Protein AF-A0A9N9H5V1-F1 (afdb_monomer_lite)

Sequence (151 aa):
MAIIDHALVVIDVHRAAHNSTYNESCLFDRLNDYELPVTLTDLLDNNNQLLQNVYHSFKERCYYLKNTVNISVLKKTRIRCVKEELFSYTYPQEWVYPVETKSEMADLKKVEDFRIVIGKQRSVIKAVTRRACKAMVIAFKRPVRLYLTVK

Radius of gyration: 23.32 Å; chains: 1; bounding box: 43×42×66 Å

Foldseek 3Di:
DDDDQEEEAEDALVCLLPPPDPVLLVVQQVLQVNLHAYEYEYQCLDDVVSQVVSLVVSCVSHVNDDYYFYHHPPVRPCPVVVVVVSVVRDDDDPDPDDPPDDPDPPPPVVPVVVCVCCDDVNPNVVVVLVVVQVVCCVVVVHHDDDDDDDD

Structure (mmCIF, N/CA/C/O backbone):
data_AF-A0A9N9H5V1-F1
#
_entry.id   AF-A0A9N9H5V1-F1
#
loop_
_atom_site.group_PDB
_atom_site.id
_atom_site.type_symbol
_atom_site.label_atom_id
_atom_site.label_alt_id
_atom_site.label_comp_id
_atom_site.label_asym_id
_atom_site.label_entity_id
_atom_site.label_seq_id
_atom_site.pdbx_PDB_ins_code
_atom_site.Cartn_x
_atom_site.Cartn_y
_atom_site.Cartn_z
_atom_site.occupancy
_atom_site.B_iso_or_equiv
_atom_site.auth_seq_id
_atom_site.auth_comp_id
_atom_site.auth_asym_id
_atom_site.auth_atom_id
_atom_site.pdbx_PDB_model_num
ATOM 1 N N . MET A 1 1 ? -9.817 -19.797 3.946 1.00 50.78 1 MET A N 1
ATOM 2 C CA . MET A 1 1 ? -10.124 -18.388 3.618 1.00 50.78 1 MET A CA 1
ATOM 3 C C . MET A 1 1 ? -8.996 -17.557 4.203 1.00 50.78 1 MET A C 1
ATOM 5 O O . MET A 1 1 ? -8.668 -17.794 5.356 1.00 50.78 1 MET A O 1
ATOM 9 N N . ALA A 1 2 ? -8.320 -16.720 3.412 1.00 61.94 2 ALA A N 1
ATOM 10 C CA . ALA A 1 2 ? -7.205 -15.920 3.924 1.00 61.94 2 ALA A CA 1
ATOM 11 C C . ALA A 1 2 ? -7.759 -14.813 4.828 1.00 61.94 2 ALA A C 1
ATOM 13 O O . ALA A 1 2 ? -8.626 -14.055 4.396 1.00 61.94 2 ALA A O 1
ATOM 14 N N . ILE A 1 3 ? -7.294 -14.770 6.074 1.00 79.44 3 ILE A N 1
ATOM 15 C CA . ILE A 1 3 ? -7.611 -13.694 7.011 1.00 79.44 3 ILE A CA 1
ATOM 16 C C . ILE A 1 3 ? -6.664 -12.540 6.679 1.00 79.44 3 ILE A C 1
ATOM 18 O O . ILE A 1 3 ? -5.468 -12.752 6.482 1.00 79.44 3 ILE A O 1
ATOM 22 N N . ILE A 1 4 ? -7.215 -11.340 6.519 1.00 85.25 4 ILE A N 1
ATOM 23 C CA . ILE A 1 4 ? -6.431 -10.127 6.294 1.00 85.25 4 ILE A CA 1
ATOM 24 C C . ILE A 1 4 ? -6.296 -9.460 7.655 1.00 85.25 4 ILE A C 1
ATOM 26 O O . ILE A 1 4 ? -7.304 -9.068 8.225 1.00 85.25 4 ILE A O 1
ATOM 30 N N . ASP A 1 5 ? -5.073 -9.331 8.161 1.00 88.62 5 ASP A N 1
ATOM 31 C CA . ASP A 1 5 ? -4.827 -8.731 9.481 1.00 88.62 5 ASP A CA 1
ATOM 32 C C . ASP A 1 5 ? -4.662 -7.206 9.408 1.00 88.62 5 ASP A C 1
ATOM 34 O O . ASP A 1 5 ? -4.877 -6.490 10.384 1.00 88.62 5 ASP A O 1
ATOM 38 N N . HIS A 1 6 ? -4.248 -6.692 8.246 1.00 90.50 6 HIS A N 1
ATOM 39 C CA . HIS A 1 6 ? -3.856 -5.298 8.077 1.00 90.50 6 HIS A CA 1
ATOM 40 C C . HIS A 1 6 ? -3.976 -4.842 6.621 1.00 90.50 6 HIS A C 1
ATOM 42 O O . HIS A 1 6 ? -3.663 -5.597 5.697 1.00 90.50 6 HIS A O 1
ATOM 48 N N . ALA A 1 7 ? -4.354 -3.580 6.411 1.00 92.38 7 ALA A N 1
ATOM 49 C CA . ALA A 1 7 ? -4.392 -2.962 5.090 1.00 92.38 7 ALA A CA 1
ATOM 50 C C . ALA A 1 7 ? -3.322 -1.869 4.947 1.00 92.38 7 ALA A C 1
ATOM 52 O O . ALA A 1 7 ? -3.274 -0.911 5.717 1.00 92.38 7 ALA A O 1
ATOM 53 N N . LEU A 1 8 ? -2.487 -1.974 3.911 1.00 93.56 8 LEU A N 1
ATOM 54 C CA . LEU A 1 8 ? -1.562 -0.911 3.518 1.00 93.56 8 LEU A CA 1
ATOM 55 C C . LEU A 1 8 ? -2.168 -0.104 2.369 1.00 93.56 8 LEU A C 1
ATOM 57 O O . LEU A 1 8 ? -2.370 -0.629 1.274 1.00 93.56 8 LEU A O 1
ATOM 61 N N . VAL A 1 9 ? -2.417 1.180 2.603 1.00 93.31 9 VAL A N 1
ATOM 62 C CA . VAL A 1 9 ? -2.950 2.099 1.596 1.00 93.31 9 VAL A CA 1
ATOM 63 C C . VAL A 1 9 ? -1.820 2.963 1.063 1.00 93.31 9 VAL A C 1
ATOM 65 O O . VAL A 1 9 ? -1.215 3.747 1.792 1.00 93.31 9 VAL A O 1
ATOM 68 N N . VAL A 1 10 ? -1.552 2.822 -0.231 1.00 92.50 10 VAL A N 1
ATOM 69 C CA . VAL A 1 10 ? -0.537 3.595 -0.943 1.00 92.50 10 VAL A CA 1
ATOM 70 C C . VAL A 1 10 ? -1.214 4.724 -1.706 1.00 92.50 10 VAL A C 1
ATOM 72 O O . VAL A 1 10 ? -2.062 4.469 -2.562 1.00 92.50 10 VAL A O 1
ATOM 75 N N . ILE A 1 11 ? -0.820 5.963 -1.426 1.00 90.00 11 ILE A N 1
ATOM 76 C CA . ILE A 1 11 ? -1.357 7.151 -2.095 1.00 90.00 11 ILE A CA 1
ATOM 77 C C . ILE A 1 11 ? -0.246 8.026 -2.660 1.00 90.00 11 ILE A C 1
ATOM 79 O O . ILE A 1 11 ? 0.871 8.055 -2.155 1.00 90.00 11 ILE A O 1
ATOM 83 N N . ASP A 1 12 ? -0.595 8.798 -3.682 1.00 89.06 12 ASP A N 1
ATOM 84 C CA . ASP A 1 12 ? 0.160 9.988 -4.056 1.00 89.06 12 ASP A CA 1
ATOM 85 C C . ASP A 1 12 ? -0.339 11.150 -3.187 1.00 89.06 12 ASP A C 1
ATOM 87 O O . ASP A 1 12 ? -1.438 11.673 -3.401 1.00 89.06 12 ASP A O 1
ATOM 91 N N . VAL A 1 13 ? 0.450 11.534 -2.180 1.00 89.69 13 VAL A N 1
ATOM 92 C CA . VAL A 1 13 ? 0.087 12.604 -1.232 1.00 89.69 13 VAL A CA 1
ATOM 93 C C . VAL A 1 13 ? -0.086 13.941 -1.933 1.00 89.69 13 VAL A C 1
ATOM 95 O O . VAL A 1 13 ? -0.971 14.710 -1.562 1.00 89.69 13 VAL A O 1
ATOM 98 N N . HIS A 1 14 ? 0.721 14.232 -2.954 1.00 88.88 14 HIS A N 1
ATOM 99 C CA . HIS A 1 14 ? 0.615 15.498 -3.666 1.00 88.88 14 HIS A CA 1
ATOM 100 C C . HIS A 1 14 ? -0.714 15.576 -4.415 1.00 88.88 14 HIS A C 1
ATOM 102 O O . HIS A 1 14 ? -1.385 16.610 -4.380 1.00 88.88 14 HIS A O 1
ATOM 108 N N . ARG A 1 15 ? -1.130 14.477 -5.056 1.00 89.88 15 ARG A N 1
ATOM 109 C CA . ARG A 1 15 ? -2.452 14.402 -5.684 1.00 89.88 15 ARG A CA 1
ATOM 110 C C . ARG A 1 15 ? -3.562 14.505 -4.644 1.00 89.88 15 ARG A C 1
ATOM 112 O O . ARG A 1 15 ? -4.453 15.328 -4.818 1.00 89.88 15 ARG A O 1
ATOM 119 N N . ALA A 1 16 ? -3.483 13.725 -3.570 1.00 89.69 16 ALA A N 1
ATOM 120 C CA . ALA A 1 16 ? -4.510 13.679 -2.532 1.00 89.69 16 ALA A CA 1
ATOM 121 C C . ALA A 1 16 ? -4.708 15.030 -1.824 1.00 89.69 16 ALA A C 1
ATOM 123 O O . ALA A 1 16 ? -5.839 15.395 -1.516 1.00 89.69 16 ALA A O 1
ATOM 124 N N . ALA A 1 17 ? -3.631 15.792 -1.609 1.00 88.50 17 ALA A N 1
ATOM 125 C CA . ALA A 1 17 ? -3.689 17.096 -0.951 1.00 88.50 17 ALA A CA 1
ATOM 126 C C . ALA A 1 17 ? -4.388 18.175 -1.793 1.00 88.50 17 ALA A C 1
ATOM 128 O O . ALA A 1 17 ? -5.021 19.065 -1.234 1.00 88.50 17 ALA A O 1
ATOM 129 N N . HIS A 1 18 ? -4.272 18.113 -3.123 1.00 86.44 18 HIS A N 1
ATOM 130 C CA . HIS A 1 18 ? -4.784 19.163 -4.014 1.00 86.44 18 HIS A CA 1
ATOM 131 C C . HIS A 1 18 ? -6.062 18.759 -4.751 1.00 86.44 18 HIS A C 1
ATOM 133 O O . HIS A 1 18 ? -6.829 19.622 -5.158 1.00 86.44 18 HIS A O 1
ATOM 139 N N . ASN A 1 19 ? -6.285 17.458 -4.938 1.00 81.88 19 ASN A N 1
ATOM 140 C CA . ASN A 1 19 ? -7.393 16.902 -5.699 1.00 81.88 19 ASN A CA 1
ATOM 141 C C . ASN A 1 19 ? -7.870 15.609 -5.027 1.00 81.88 19 ASN A C 1
ATOM 143 O O . ASN A 1 19 ? -7.449 14.515 -5.410 1.00 81.88 19 ASN A O 1
ATOM 147 N N . SER A 1 20 ? -8.768 15.715 -4.043 1.00 69.19 20 SER A N 1
ATOM 148 C CA . SER A 1 20 ? -9.470 14.525 -3.558 1.00 69.19 20 SER A CA 1
ATOM 149 C C . SER A 1 20 ? -10.371 14.007 -4.675 1.00 69.19 20 SER A C 1
ATOM 151 O O . SER A 1 20 ? -11.260 14.725 -5.139 1.00 69.19 20 SER A O 1
ATOM 153 N N . THR A 1 21 ? -10.157 12.779 -5.125 1.00 76.00 21 THR A N 1
ATOM 154 C CA . THR A 1 21 ? -10.988 12.149 -6.146 1.00 76.00 21 THR A CA 1
ATOM 155 C C . THR A 1 21 ? -12.076 11.297 -5.490 1.00 76.00 21 THR A C 1
ATOM 157 O O . THR A 1 21 ? -11.988 10.866 -4.336 1.00 76.00 21 THR A O 1
ATOM 160 N N . TYR A 1 22 ? -13.132 11.030 -6.255 1.00 84.44 22 TYR A N 1
ATOM 161 C CA . TYR A 1 22 ? -14.183 10.081 -5.883 1.00 84.44 22 TYR A CA 1
ATOM 162 C C . TYR A 1 22 ? -13.612 8.701 -5.496 1.00 84.44 22 TYR A C 1
ATOM 164 O O . TYR A 1 22 ? -14.145 8.032 -4.612 1.00 84.44 22 TYR A O 1
ATOM 172 N N . ASN A 1 23 ? -12.482 8.308 -6.096 1.00 86.50 23 ASN A N 1
ATOM 173 C CA . ASN A 1 23 ? -11.858 7.011 -5.854 1.00 86.50 23 ASN A CA 1
ATOM 174 C C . ASN A 1 23 ? -11.286 6.880 -4.442 1.00 86.50 23 ASN A C 1
ATOM 176 O O . ASN A 1 23 ? -11.436 5.815 -3.852 1.00 86.50 23 ASN A O 1
ATOM 180 N N . GLU A 1 24 ? -10.649 7.920 -3.884 1.00 87.56 24 GLU A N 1
ATOM 181 C CA . GLU A 1 24 ? -10.167 7.834 -2.500 1.00 87.56 24 GLU A CA 1
ATOM 182 C C . GLU A 1 24 ? -11.346 7.724 -1.530 1.00 87.56 24 GLU A C 1
ATOM 184 O O . GLU A 1 24 ? -11.294 6.922 -0.607 1.00 87.56 24 GLU A O 1
ATOM 189 N N . SER A 1 25 ? -12.435 8.459 -1.773 1.00 86.50 25 SER A N 1
ATOM 190 C CA . SER A 1 25 ? -13.623 8.402 -0.905 1.00 86.50 25 SER A CA 1
ATOM 191 C C . SER A 1 25 ? -14.240 6.998 -0.900 1.00 86.50 25 SER A C 1
ATOM 193 O O . SER A 1 25 ? -14.346 6.387 0.155 1.00 86.50 25 SER A O 1
ATOM 195 N N . CYS A 1 26 ? -14.500 6.431 -2.084 1.00 89.25 26 CYS A N 1
ATOM 196 C CA . CYS A 1 26 ? -15.018 5.067 -2.220 1.00 89.25 26 CYS A CA 1
ATOM 197 C C . CYS A 1 26 ? -14.072 4.005 -1.622 1.00 89.25 26 CYS A C 1
ATOM 199 O O . CYS A 1 26 ? -14.522 3.016 -1.047 1.00 89.25 26 CYS A O 1
ATOM 201 N N . LEU A 1 27 ? -12.751 4.204 -1.723 1.00 91.06 27 LEU A N 1
ATOM 202 C CA . LEU A 1 27 ? -11.773 3.322 -1.087 1.00 91.06 27 LEU A CA 1
ATOM 203 C C . LEU A 1 27 ? -11.908 3.339 0.442 1.00 91.06 27 LEU A C 1
ATOM 205 O O . LEU A 1 27 ? -11.934 2.271 1.048 1.00 91.06 27 LEU A O 1
ATOM 209 N N . PHE A 1 28 ? -11.981 4.520 1.060 1.00 90.12 28 PHE A N 1
ATOM 210 C CA . PHE A 1 28 ? -12.073 4.632 2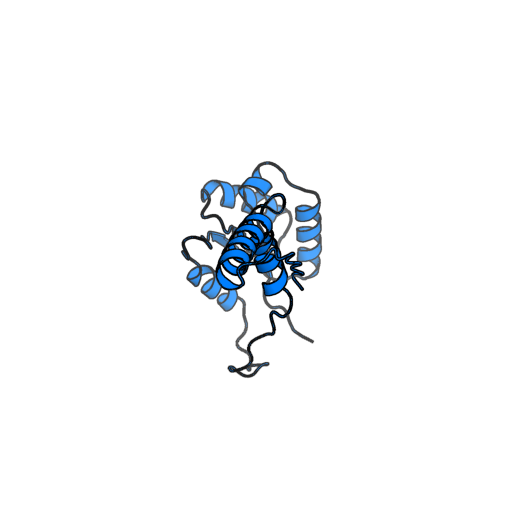.518 1.00 90.12 28 PHE A CA 1
ATOM 211 C C . PHE A 1 28 ? -13.421 4.165 3.067 1.00 90.12 28 PHE A C 1
ATOM 213 O O . PHE A 1 28 ? -13.429 3.522 4.114 1.00 90.12 28 PHE A O 1
ATOM 220 N N . ASP A 1 29 ? -14.517 4.386 2.338 1.00 89.25 29 ASP A N 1
ATOM 221 C CA . ASP A 1 29 ? -15.829 3.840 2.700 1.00 89.25 29 ASP A CA 1
ATOM 222 C C . ASP A 1 29 ? -15.767 2.311 2.777 1.00 89.25 29 ASP A C 1
ATOM 224 O O . ASP A 1 29 ? -16.106 1.722 3.799 1.00 89.25 29 ASP A O 1
ATOM 228 N N . ARG A 1 30 ? -15.195 1.668 1.750 1.00 90.69 30 ARG A N 1
ATOM 229 C CA . ARG A 1 30 ? -15.002 0.212 1.743 1.00 90.69 30 ARG A CA 1
ATOM 230 C C . ARG A 1 30 ? -14.059 -0.272 2.836 1.00 90.69 30 ARG A C 1
ATOM 232 O O . ARG A 1 30 ? -14.240 -1.373 3.334 1.00 90.69 30 ARG A O 1
ATOM 239 N N . LEU A 1 31 ? -13.024 0.495 3.181 1.00 91.19 31 LEU A N 1
ATOM 240 C CA . LEU A 1 31 ? -12.090 0.113 4.244 1.00 91.19 31 LEU A CA 1
ATOM 241 C C . LEU A 1 31 ? -12.761 0.077 5.621 1.00 91.19 31 LEU A C 1
ATOM 243 O O . LEU A 1 31 ? -12.373 -0.753 6.441 1.00 91.19 31 LEU A O 1
ATOM 247 N N . ASN A 1 32 ? -13.770 0.918 5.859 1.00 91.88 32 ASN A N 1
ATOM 248 C CA . ASN A 1 32 ? -14.540 0.870 7.101 1.00 91.88 32 ASN A 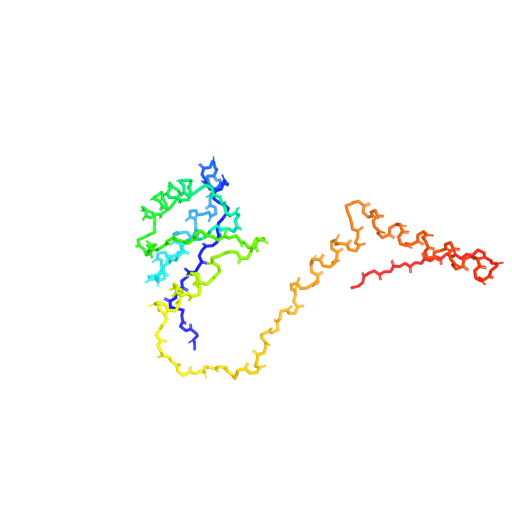CA 1
ATOM 249 C C . ASN A 1 32 ? -15.342 -0.429 7.238 1.00 91.88 32 ASN A C 1
ATOM 251 O O . ASN A 1 32 ? -15.433 -0.940 8.349 1.00 91.88 32 ASN A O 1
ATOM 255 N N . ASP A 1 33 ? -15.836 -0.998 6.134 1.00 91.38 33 ASP A N 1
ATOM 256 C CA . ASP A 1 33 ? -16.598 -2.257 6.150 1.00 91.38 33 ASP A CA 1
ATOM 257 C C . ASP A 1 33 ? -15.763 -3.465 6.610 1.00 91.38 33 ASP A C 1
ATOM 259 O O . ASP A 1 33 ? -16.314 -4.475 7.041 1.00 91.38 33 ASP A O 1
ATOM 263 N N . TYR A 1 34 ? -14.432 -3.394 6.489 1.00 90.25 34 TYR A N 1
ATOM 264 C CA . TYR A 1 34 ? -13.543 -4.494 6.874 1.00 90.25 34 TYR A CA 1
ATOM 265 C C . TYR A 1 34 ? -13.144 -4.466 8.352 1.00 90.25 34 TYR A C 1
ATOM 267 O O . TYR A 1 34 ? -12.707 -5.489 8.867 1.00 90.25 34 TYR A O 1
ATOM 275 N N . GLU A 1 35 ? -13.259 -3.319 9.025 1.00 92.38 35 GLU A N 1
ATOM 276 C CA . GLU A 1 35 ? -12.849 -3.132 10.425 1.00 92.38 35 GLU A CA 1
ATOM 277 C C . GLU A 1 35 ? -11.372 -3.473 10.737 1.00 92.38 35 GLU A C 1
ATOM 279 O O . GLU A 1 35 ? -11.010 -3.820 11.863 1.00 92.38 35 GLU A O 1
ATOM 284 N N . LEU A 1 36 ? -10.487 -3.353 9.742 1.00 91.25 36 LEU A N 1
ATOM 285 C CA . LEU A 1 36 ? -9.074 -3.736 9.850 1.00 91.25 36 LEU A CA 1
ATOM 286 C C . LEU A 1 36 ? -8.159 -2.531 10.063 1.00 91.25 36 LEU A C 1
ATOM 288 O O . LEU A 1 36 ? -8.385 -1.492 9.442 1.00 91.25 36 LEU A O 1
ATOM 292 N N . PRO A 1 37 ? -7.073 -2.657 10.851 1.00 93.31 37 PRO A N 1
ATOM 293 C CA . PRO A 1 37 ? -6.093 -1.589 10.993 1.00 93.31 37 PRO A CA 1
ATOM 294 C C . PRO A 1 37 ? -5.497 -1.217 9.630 1.00 93.31 37 PRO A C 1
ATOM 296 O O . PRO A 1 37 ? -5.071 -2.077 8.855 1.00 93.31 37 PRO A O 1
ATOM 299 N N . VAL A 1 38 ? -5.452 0.088 9.358 1.00 94.38 38 VAL A N 1
ATOM 300 C CA . VAL A 1 38 ? -4.962 0.645 8.097 1.00 94.38 38 VAL A CA 1
ATOM 301 C C . VAL A 1 38 ? -3.727 1.509 8.339 1.00 94.38 38 VAL A C 1
ATOM 303 O O . VAL A 1 38 ? -3.733 2.387 9.210 1.00 94.38 38 VAL A O 1
ATOM 306 N N . THR A 1 39 ? -2.688 1.301 7.530 1.00 93.94 39 THR A N 1
ATOM 307 C CA . THR A 1 39 ? -1.517 2.185 7.445 1.00 93.94 39 THR A CA 1
ATOM 308 C C . THR A 1 39 ? -1.527 2.949 6.130 1.00 93.94 39 THR A C 1
ATOM 310 O O . THR A 1 39 ? -1.619 2.352 5.058 1.00 93.94 39 THR A O 1
ATOM 313 N N . LEU A 1 40 ? -1.382 4.273 6.200 1.00 92.56 40 LEU A N 1
ATOM 314 C CA . LEU A 1 40 ? -1.222 5.132 5.028 1.00 92.56 40 LEU A CA 1
ATOM 315 C C . LEU A 1 40 ? 0.256 5.308 4.685 1.00 92.56 40 LEU A C 1
ATOM 317 O O . LEU A 1 40 ? 1.070 5.600 5.564 1.00 92.56 40 LEU A O 1
ATOM 321 N N . THR A 1 41 ? 0.611 5.205 3.409 1.00 91.88 41 THR A N 1
ATOM 322 C CA . THR A 1 41 ? 1.978 5.458 2.956 1.00 91.88 41 THR A CA 1
ATOM 323 C C . THR A 1 41 ? 2.035 6.206 1.631 1.00 91.88 41 THR A C 1
ATOM 325 O O . THR A 1 41 ? 1.154 6.080 0.779 1.00 91.88 41 THR A O 1
ATOM 328 N N . ASP A 1 42 ? 3.100 6.984 1.475 1.00 90.44 42 ASP A N 1
ATOM 329 C CA . ASP A 1 42 ? 3.475 7.675 0.245 1.00 90.44 42 ASP A CA 1
ATOM 330 C C . ASP A 1 42 ? 4.802 7.121 -0.258 1.00 90.44 42 ASP A C 1
ATOM 332 O O . ASP A 1 42 ? 5.684 6.824 0.545 1.00 90.44 42 ASP A O 1
ATOM 336 N N . LEU A 1 43 ? 4.948 6.992 -1.576 1.00 84.50 43 LEU A N 1
ATOM 337 C CA . LEU A 1 43 ? 6.126 6.398 -2.213 1.00 84.50 43 LEU A CA 1
ATOM 338 C C . LEU A 1 43 ? 7.211 7.418 -2.582 1.00 84.50 43 LEU A C 1
ATOM 340 O O . LEU A 1 43 ? 8.311 7.013 -2.983 1.00 84.50 43 LEU A O 1
ATOM 344 N N . LEU A 1 44 ? 6.898 8.716 -2.512 1.00 78.38 44 LEU A N 1
ATOM 345 C CA . LEU A 1 44 ? 7.701 9.777 -3.122 1.00 78.38 44 LEU A CA 1
ATOM 346 C C . LEU A 1 44 ? 8.597 10.567 -2.156 1.00 78.38 44 LEU A C 1
ATOM 348 O O . LEU A 1 44 ? 9.240 11.513 -2.601 1.00 78.38 44 LEU A O 1
ATOM 352 N N . ASP A 1 45 ? 8.752 10.153 -0.891 1.00 74.00 45 ASP A N 1
ATOM 353 C CA . ASP A 1 45 ? 9.546 10.901 0.111 1.00 74.00 45 ASP A CA 1
ATOM 354 C C . ASP A 1 45 ? 9.144 12.381 0.174 1.00 74.00 45 ASP A C 1
ATOM 356 O O . ASP A 1 45 ? 9.984 13.287 0.185 1.00 74.00 45 ASP A O 1
ATOM 360 N N . ASN A 1 46 ? 7.836 12.631 0.113 1.00 71.50 46 ASN A N 1
ATOM 361 C CA . ASN A 1 46 ? 7.304 13.982 0.083 1.00 71.50 46 ASN A CA 1
ATOM 362 C C . ASN A 1 46 ? 7.439 14.655 1.453 1.00 71.50 46 ASN A C 1
ATOM 364 O O . ASN A 1 46 ? 7.711 14.021 2.478 1.00 71.50 46 ASN A O 1
ATOM 368 N N . ASN A 1 47 ? 7.210 15.969 1.465 1.00 77.50 47 ASN A N 1
ATOM 369 C CA . ASN A 1 47 ? 7.155 16.769 2.681 1.00 77.50 47 ASN A CA 1
ATOM 370 C C . ASN A 1 47 ? 6.233 16.103 3.723 1.00 77.50 47 ASN A C 1
ATOM 372 O O . ASN A 1 47 ? 5.027 15.980 3.498 1.00 77.50 47 ASN A O 1
ATOM 376 N N . ASN A 1 48 ? 6.802 15.720 4.875 1.00 83.00 48 ASN A N 1
ATOM 377 C CA . ASN A 1 48 ? 6.074 15.082 5.977 1.00 83.00 48 ASN A CA 1
ATOM 378 C C . ASN A 1 48 ? 4.813 15.862 6.372 1.00 83.00 48 ASN A C 1
ATOM 380 O O . ASN A 1 48 ? 3.823 15.252 6.757 1.00 83.00 48 ASN A O 1
ATOM 384 N N . GLN A 1 49 ? 4.822 17.190 6.246 1.00 89.81 49 GLN A N 1
ATOM 385 C CA . GLN A 1 49 ? 3.679 18.026 6.595 1.00 89.81 49 GLN A CA 1
ATOM 386 C C . GLN A 1 49 ? 2.469 17.790 5.679 1.00 89.81 49 GLN A C 1
ATOM 388 O O . GLN A 1 49 ? 1.344 17.723 6.164 1.00 89.81 49 GLN A O 1
ATOM 393 N N . LEU A 1 50 ? 2.686 17.594 4.373 1.00 90.19 50 LEU A N 1
ATOM 394 C CA . LEU A 1 50 ? 1.597 17.275 3.443 1.00 90.19 50 LEU A CA 1
ATOM 395 C C . LEU A 1 50 ? 0.988 15.908 3.759 1.00 90.19 50 LEU A C 1
ATOM 397 O O . LEU A 1 50 ? -0.233 15.774 3.777 1.00 90.19 50 LEU A O 1
ATOM 401 N N . LEU A 1 51 ? 1.831 14.915 4.061 1.00 90.69 51 LEU A N 1
AT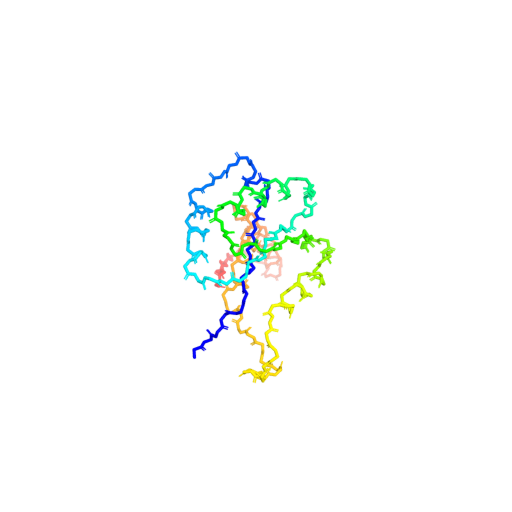OM 402 C CA . LEU A 1 51 ? 1.363 13.584 4.444 1.00 90.69 51 LEU A CA 1
ATOM 403 C C . LEU A 1 51 ? 0.532 13.639 5.730 1.00 90.69 51 LEU A C 1
ATOM 405 O O . LEU A 1 51 ? -0.505 12.990 5.799 1.00 90.69 51 LEU A O 1
ATOM 409 N N . GLN A 1 52 ? 0.945 14.431 6.723 1.00 91.81 52 GLN A N 1
ATOM 410 C CA . GLN A 1 52 ? 0.176 14.594 7.960 1.00 91.81 52 GLN A CA 1
ATOM 411 C C . GLN A 1 52 ? -1.178 15.272 7.721 1.00 91.81 52 GLN A C 1
ATOM 413 O O . GLN A 1 52 ? -2.182 14.830 8.275 1.00 91.81 52 GLN A O 1
ATOM 418 N N . ASN A 1 53 ? -1.239 16.281 6.848 1.00 92.25 53 ASN A N 1
ATOM 419 C CA . ASN A 1 53 ? -2.502 16.932 6.493 1.00 92.25 53 ASN A CA 1
ATOM 420 C C . ASN A 1 53 ? -3.467 15.959 5.798 1.00 92.25 53 ASN A C 1
ATOM 422 O O . ASN A 1 53 ? -4.643 15.894 6.152 1.00 92.25 53 ASN A O 1
ATOM 426 N N . VAL A 1 54 ? -2.964 15.176 4.836 1.00 92.19 54 VAL A N 1
ATOM 427 C CA . VAL A 1 54 ? -3.758 14.151 4.138 1.00 92.19 54 VAL A CA 1
ATOM 428 C C . VAL A 1 54 ? -4.174 13.029 5.088 1.00 92.19 54 VAL A C 1
ATOM 430 O O . VAL A 1 54 ? -5.303 12.555 5.036 1.00 92.19 54 VAL A O 1
ATOM 433 N N . TYR A 1 55 ? -3.296 12.616 6.000 1.00 93.69 55 TYR A N 1
ATOM 434 C CA . TYR A 1 55 ? -3.653 11.635 7.016 1.00 93.69 55 TYR A CA 1
ATOM 435 C C . TYR A 1 55 ? -4.779 12.132 7.912 1.00 93.69 55 TYR A C 1
ATOM 437 O O . TYR A 1 55 ? -5.708 11.377 8.173 1.00 93.69 55 TYR A O 1
ATOM 445 N N . HIS A 1 56 ? -4.729 13.387 8.363 1.00 93.25 56 HIS A N 1
ATOM 446 C CA . HIS A 1 56 ? -5.772 13.931 9.224 1.00 93.25 56 HIS A CA 1
ATOM 447 C C . HIS A 1 56 ? -7.136 13.926 8.522 1.00 93.25 56 HIS A C 1
ATOM 449 O O . HIS A 1 56 ? -8.101 13.412 9.082 1.00 93.25 56 HIS A O 1
ATOM 455 N N . SER A 1 57 ? -7.194 14.378 7.264 1.00 92.31 57 SER A N 1
ATOM 456 C CA . SER A 1 57 ? -8.442 14.378 6.490 1.00 92.31 57 SER A CA 1
ATOM 457 C C . SER A 1 57 ? -8.966 12.971 6.189 1.00 92.31 57 SER A C 1
ATOM 459 O O . SER A 1 57 ? -10.176 12.756 6.122 1.00 92.31 57 SER A O 1
ATOM 461 N N . PHE A 1 58 ? -8.080 11.987 6.024 1.00 93.12 58 PHE A N 1
ATOM 462 C CA . PHE A 1 58 ? -8.474 10.594 5.806 1.00 93.12 58 PHE A CA 1
ATOM 463 C C . PHE A 1 58 ? -8.844 9.872 7.099 1.00 93.12 58 PHE A C 1
ATOM 465 O O . PHE A 1 58 ? -9.709 9.000 7.075 1.00 93.12 58 PHE A O 1
ATOM 472 N N . LYS A 1 59 ? -8.264 10.257 8.235 1.00 93.75 59 LYS A N 1
ATOM 473 C CA . LYS A 1 59 ? -8.594 9.696 9.548 1.00 93.75 59 LYS A CA 1
ATOM 474 C C . LYS A 1 59 ? -10.021 10.025 9.976 1.00 93.75 59 LYS A C 1
ATOM 476 O O . LYS A 1 59 ? -10.670 9.196 10.601 1.00 93.75 59 LYS A O 1
ATOM 481 N N . GLU A 1 60 ? -10.526 11.198 9.601 1.00 91.38 60 GLU A N 1
ATOM 482 C CA . GLU A 1 60 ? -11.936 11.558 9.808 1.00 91.38 60 GLU A CA 1
ATOM 483 C C . GLU A 1 60 ? -12.894 10.646 9.029 1.00 91.38 60 GLU A C 1
ATOM 485 O O . GLU A 1 60 ? -14.030 10.443 9.446 1.00 91.38 60 GLU A O 1
ATOM 490 N N . ARG A 1 61 ? -12.433 10.078 7.908 1.00 90.25 61 ARG A N 1
ATOM 491 C CA . ARG A 1 61 ? -13.234 9.217 7.026 1.00 90.25 61 ARG A CA 1
ATOM 492 C C . ARG A 1 61 ? -13.044 7.732 7.303 1.00 90.25 61 ARG A C 1
ATOM 494 O O . ARG A 1 61 ? -13.935 6.952 7.001 1.00 90.25 61 ARG A O 1
ATOM 501 N N . CYS A 1 62 ? -11.898 7.335 7.847 1.00 93.12 62 CYS A N 1
ATOM 502 C CA . CYS A 1 62 ? -11.569 5.949 8.149 1.00 93.12 62 CYS A CA 1
ATOM 503 C C . CYS A 1 62 ? -11.080 5.815 9.591 1.00 93.12 62 CYS A C 1
ATOM 505 O O . CYS A 1 62 ? -9.930 6.121 9.916 1.00 93.12 62 CYS A O 1
ATOM 507 N N . TYR A 1 63 ? -11.954 5.304 10.460 1.00 93.56 63 TYR A N 1
ATOM 508 C CA . TYR A 1 63 ? -11.682 5.155 11.894 1.00 93.56 63 TYR A CA 1
ATOM 509 C C . TYR A 1 63 ? -10.540 4.165 12.191 1.00 93.56 63 TYR A C 1
ATOM 511 O O . TYR A 1 63 ? -9.812 4.265 13.192 1.00 93.56 63 TYR A O 1
ATOM 519 N N . TYR A 1 64 ? -10.352 3.197 11.296 1.00 95.31 64 TYR A N 1
ATOM 520 C CA . TYR A 1 64 ? -9.315 2.181 11.417 1.00 95.31 64 TYR A CA 1
ATOM 521 C C . TYR A 1 64 ? -7.953 2.638 10.883 1.00 95.31 64 TYR A C 1
ATOM 523 O O . TYR A 1 64 ? -6.977 1.897 10.993 1.00 95.31 64 TYR A O 1
ATOM 531 N N . LEU A 1 65 ? -7.841 3.875 10.389 1.00 94.75 65 LEU A N 1
ATOM 532 C CA . LEU A 1 65 ? -6.569 4.476 10.009 1.00 94.75 65 LEU A CA 1
ATOM 533 C C . LEU A 1 65 ? -5.714 4.762 11.251 1.00 94.75 65 LEU A C 1
ATOM 535 O O . LEU A 1 65 ? -5.920 5.746 11.968 1.00 94.75 65 LEU A O 1
ATOM 539 N N . LYS A 1 66 ? -4.752 3.877 11.528 1.00 94.06 66 LYS A N 1
ATOM 540 C CA . LYS A 1 66 ? -3.930 3.951 12.742 1.00 94.06 66 LYS A CA 1
ATOM 541 C C . LYS A 1 66 ? -2.653 4.731 12.501 1.00 94.06 66 LYS A C 1
ATOM 543 O O . LYS A 1 66 ? -2.427 5.720 13.194 1.00 94.06 66 LYS A O 1
ATOM 548 N N . ASN A 1 67 ? -1.888 4.360 11.477 1.00 93.44 67 ASN A N 1
ATOM 549 C CA . ASN A 1 67 ? -0.519 4.840 11.308 1.00 93.44 67 ASN A CA 1
ATOM 550 C C . ASN A 1 67 ? -0.249 5.443 9.926 1.00 93.44 67 ASN A C 1
ATOM 552 O O . ASN A 1 67 ? -0.956 5.193 8.949 1.00 93.44 67 ASN A O 1
ATOM 556 N N . THR A 1 68 ? 0.802 6.261 9.865 1.00 92.50 68 THR A N 1
ATOM 557 C CA . THR A 1 68 ? 1.370 6.790 8.621 1.00 92.50 68 THR A CA 1
ATOM 558 C C . THR A 1 68 ? 2.832 6.426 8.532 1.00 92.50 68 THR A C 1
ATOM 560 O O . THR A 1 68 ? 3.577 6.678 9.481 1.00 92.50 68 THR A O 1
ATOM 563 N N . VAL A 1 69 ? 3.275 5.962 7.370 1.00 90.44 69 VAL A N 1
ATOM 564 C CA . VAL A 1 69 ? 4.697 5.753 7.103 1.00 90.44 69 VAL A CA 1
ATOM 565 C C . VAL A 1 69 ? 5.075 6.481 5.825 1.00 90.44 69 VAL A C 1
ATOM 567 O O . VAL A 1 69 ? 4.547 6.195 4.757 1.00 90.44 69 VAL A O 1
ATOM 570 N N . ASN A 1 70 ? 6.012 7.421 5.916 1.00 89.25 70 ASN A N 1
ATOM 571 C CA . ASN A 1 70 ? 6.601 8.037 4.730 1.00 89.25 70 ASN A CA 1
ATOM 572 C C . ASN A 1 70 ? 7.752 7.161 4.227 1.00 89.25 70 ASN A C 1
ATOM 574 O O . ASN A 1 70 ? 8.697 6.913 4.989 1.00 89.25 70 ASN A O 1
ATOM 578 N N . ILE A 1 71 ? 7.685 6.712 2.973 1.00 88.69 71 ILE A N 1
ATOM 579 C CA . ILE A 1 71 ? 8.760 5.956 2.335 1.00 88.69 71 ILE A CA 1
ATOM 580 C C . ILE A 1 71 ? 9.215 6.611 1.036 1.00 88.69 71 ILE A C 1
ATOM 582 O O . ILE A 1 71 ? 8.487 7.331 0.359 1.00 88.69 71 ILE A O 1
ATOM 586 N N . SER A 1 72 ? 10.450 6.298 0.652 1.00 84.69 72 SER A N 1
ATOM 587 C CA . SER A 1 72 ? 10.913 6.526 -0.709 1.00 84.69 72 SER A CA 1
ATOM 588 C C . SER A 1 72 ? 11.158 5.187 -1.367 1.00 84.69 72 SER A C 1
ATOM 590 O O . SER A 1 72 ? 12.146 4.516 -1.056 1.00 84.69 72 SER A O 1
ATOM 592 N N . VAL A 1 73 ? 10.308 4.796 -2.314 1.00 82.38 73 VAL A N 1
ATOM 593 C CA . VAL A 1 73 ? 10.579 3.579 -3.097 1.00 82.38 73 VAL A CA 1
ATOM 594 C C . VAL A 1 73 ? 11.823 3.780 -3.956 1.00 82.38 73 VAL A C 1
ATOM 596 O O . VAL A 1 73 ? 12.688 2.907 -4.010 1.00 82.38 73 VAL A O 1
ATOM 599 N N . LEU A 1 74 ? 11.961 4.966 -4.558 1.00 81.81 74 LEU A N 1
ATOM 600 C CA . LEU A 1 74 ? 13.091 5.306 -5.423 1.00 81.81 74 LEU A CA 1
ATOM 601 C C . LEU A 1 74 ? 14.422 5.305 -4.665 1.00 81.81 74 LEU A C 1
ATOM 603 O O . LEU A 1 74 ? 15.402 4.743 -5.148 1.00 81.81 74 LEU A O 1
ATOM 607 N N . LYS A 1 75 ? 14.458 5.894 -3.462 1.00 85.56 75 LYS A N 1
ATOM 608 C CA . LYS A 1 75 ? 15.676 5.933 -2.634 1.00 85.56 75 LYS A CA 1
ATOM 609 C C . LYS A 1 75 ? 15.836 4.698 -1.742 1.00 85.56 75 LYS A C 1
ATOM 611 O O . LYS A 1 75 ? 16.835 4.588 -1.038 1.00 85.56 75 LYS A O 1
ATOM 616 N N . LYS A 1 76 ? 14.862 3.780 -1.747 1.00 85.56 76 LYS A N 1
ATOM 617 C CA . LYS A 1 76 ? 14.781 2.604 -0.863 1.00 85.56 76 LYS A CA 1
ATOM 618 C C . LYS A 1 76 ? 14.903 2.944 0.629 1.00 85.56 76 LYS A C 1
ATOM 620 O O . LYS A 1 76 ? 15.397 2.142 1.421 1.00 85.56 76 LYS A O 1
ATOM 625 N N . THR A 1 77 ? 14.462 4.133 1.031 1.00 86.31 77 THR A N 1
ATOM 626 C CA . THR A 1 77 ? 14.525 4.586 2.424 1.00 86.31 77 THR A CA 1
ATOM 627 C C . THR A 1 77 ? 13.253 4.198 3.170 1.00 86.31 77 THR A C 1
ATOM 629 O O . THR A 1 77 ? 12.169 4.136 2.591 1.00 86.31 77 THR A O 1
ATOM 632 N N . ARG A 1 78 ? 13.386 3.919 4.475 1.00 85.75 78 ARG A N 1
ATOM 633 C CA . ARG A 1 78 ? 12.268 3.642 5.403 1.00 85.75 78 ARG A CA 1
ATOM 634 C C . ARG A 1 78 ? 11.358 2.455 5.053 1.00 85.75 78 ARG A C 1
ATOM 636 O O . ARG A 1 78 ? 10.377 2.221 5.748 1.00 85.75 78 ARG A O 1
ATOM 643 N N . ILE A 1 79 ? 11.736 1.617 4.085 1.00 87.19 79 ILE A N 1
ATOM 644 C CA . ILE A 1 79 ? 11.051 0.343 3.792 1.00 87.19 79 ILE A CA 1
ATOM 645 C C . ILE A 1 79 ? 11.000 -0.554 5.039 1.00 87.19 79 ILE A C 1
ATOM 647 O O . ILE A 1 79 ? 10.001 -1.225 5.289 1.00 87.19 79 ILE A O 1
ATOM 651 N N . ARG A 1 80 ? 12.060 -0.533 5.862 1.00 89.31 80 ARG A N 1
ATOM 652 C CA . ARG A 1 80 ? 12.104 -1.283 7.125 1.00 89.31 80 ARG A CA 1
ATOM 653 C C . ARG A 1 80 ? 10.980 -0.870 8.080 1.00 89.31 80 ARG A C 1
ATOM 655 O O . ARG A 1 80 ? 10.384 -1.747 8.688 1.00 89.31 80 ARG A O 1
ATOM 662 N N . CYS A 1 81 ? 10.649 0.420 8.137 1.00 89.56 81 CYS A N 1
ATOM 663 C CA . CYS A 1 81 ? 9.575 0.936 8.984 1.00 89.56 81 CYS A CA 1
ATOM 664 C C . CYS A 1 81 ? 8.210 0.393 8.548 1.00 89.56 81 CYS A C 1
ATOM 666 O O . CYS A 1 81 ? 7.420 0.014 9.396 1.00 89.56 81 CYS A O 1
ATOM 668 N N . VAL A 1 82 ? 7.953 0.274 7.239 1.00 88.88 82 VAL A N 1
ATOM 669 C CA . VAL A 1 82 ? 6.715 -0.360 6.745 1.00 88.88 82 VAL A CA 1
ATOM 670 C C . VAL A 1 82 ? 6.659 -1.822 7.164 1.00 88.88 82 VAL A C 1
ATOM 672 O O . VAL A 1 82 ? 5.631 -2.282 7.634 1.00 88.88 82 VAL A O 1
ATOM 675 N N . LYS A 1 83 ? 7.768 -2.556 7.038 1.00 88.88 83 LYS A N 1
ATOM 676 C CA . LYS A 1 83 ? 7.822 -3.958 7.470 1.00 88.88 83 LYS A CA 1
ATOM 677 C C . LYS A 1 83 ? 7.534 -4.105 8.968 1.00 88.88 83 LYS A C 1
ATOM 679 O O . LYS A 1 83 ? 6.756 -4.973 9.344 1.00 88.88 83 LYS A O 1
ATOM 684 N N . GLU A 1 84 ? 8.170 -3.281 9.797 1.00 91.31 84 GLU A N 1
ATOM 685 C CA . GLU A 1 84 ? 7.962 -3.258 11.251 1.00 91.31 84 GLU A CA 1
ATOM 686 C C . GLU A 1 84 ? 6.499 -2.940 11.593 1.00 91.31 84 GLU A C 1
ATOM 688 O O . GLU A 1 84 ? 5.895 -3.640 12.400 1.00 91.31 84 GLU A O 1
ATOM 693 N N . GLU A 1 85 ? 5.909 -1.958 10.911 1.00 89.06 85 GLU A N 1
ATOM 694 C CA . GLU A 1 85 ? 4.515 -1.553 11.087 1.00 89.06 85 GLU A CA 1
ATOM 695 C C . GLU A 1 85 ? 3.535 -2.677 10.724 1.00 89.06 85 GLU A C 1
ATOM 697 O O . GLU A 1 85 ? 2.683 -3.052 11.527 1.00 89.06 85 GLU A O 1
ATOM 702 N N . LEU A 1 86 ? 3.700 -3.284 9.546 1.00 86.81 86 LEU A N 1
ATOM 703 C CA . LEU A 1 86 ? 2.871 -4.406 9.099 1.00 86.81 86 LEU A CA 1
ATOM 704 C C . LEU A 1 86 ? 2.943 -5.584 10.077 1.00 86.81 86 LEU A C 1
ATOM 706 O O . LEU A 1 86 ? 1.921 -6.172 10.427 1.00 86.81 86 LEU A O 1
ATOM 710 N N . PHE A 1 87 ? 4.146 -5.912 10.549 1.00 89.19 87 PHE A N 1
ATOM 711 C CA . PHE A 1 87 ? 4.344 -7.010 11.492 1.00 89.19 87 PHE A CA 1
ATOM 712 C C . PHE A 1 87 ? 3.810 -6.707 12.890 1.00 89.19 87 PHE A C 1
ATOM 714 O O . PHE A 1 87 ? 3.470 -7.645 13.601 1.00 89.19 87 PHE A O 1
ATOM 721 N N . SER A 1 88 ? 3.671 -5.436 13.271 1.00 91.00 88 SER A N 1
ATOM 722 C CA . SER A 1 88 ? 3.095 -5.061 14.567 1.00 91.00 88 SER A CA 1
ATOM 723 C C . SER A 1 88 ? 1.604 -5.412 14.691 1.00 91.00 88 SER A C 1
ATOM 725 O O . SER A 1 88 ? 1.131 -5.675 15.794 1.00 91.00 88 SER A O 1
ATOM 727 N N . TYR A 1 89 ? 0.888 -5.474 13.562 1.00 87.00 89 TYR A N 1
ATOM 728 C CA . TYR A 1 89 ? -0.523 -5.873 13.489 1.00 87.00 89 TYR A CA 1
ATOM 729 C C . TYR A 1 89 ? -0.728 -7.330 13.072 1.00 87.00 89 TYR A C 1
ATOM 731 O O . TYR A 1 89 ? -1.855 -7.815 13.091 1.00 87.00 89 TYR A O 1
ATOM 739 N N . THR A 1 90 ? 0.335 -8.028 12.672 1.00 85.81 90 THR A N 1
ATOM 740 C CA . THR A 1 90 ? 0.230 -9.416 12.219 1.00 85.81 90 THR A CA 1
ATOM 741 C C . THR A 1 90 ? 0.358 -10.351 13.415 1.00 85.81 90 THR A C 1
ATOM 743 O O . THR A 1 90 ? 1.362 -10.323 14.129 1.00 85.81 90 THR A O 1
ATOM 746 N N . TYR A 1 91 ? -0.632 -11.215 13.624 1.00 83.38 91 TYR A N 1
ATOM 747 C CA . TYR A 1 91 ? -0.550 -12.226 14.673 1.00 83.38 91 TYR A CA 1
ATOM 748 C C . TYR A 1 91 ? 0.456 -13.324 14.296 1.00 83.38 91 TYR A C 1
ATOM 750 O O . TYR A 1 91 ? 0.515 -13.733 13.131 1.00 83.38 91 TYR A O 1
ATOM 758 N N . PRO A 1 92 ? 1.243 -13.841 15.258 1.00 84.69 92 PRO A N 1
ATOM 759 C CA . PRO A 1 92 ? 2.056 -15.026 15.028 1.00 84.69 92 PRO A CA 1
ATOM 760 C C . PRO A 1 92 ? 1.165 -16.190 14.589 1.00 84.69 92 PRO A C 1
ATOM 762 O O . PRO A 1 92 ? 0.264 -16.601 15.317 1.00 84.69 92 PRO A O 1
ATOM 765 N N . GLN A 1 93 ? 1.423 -16.717 13.398 1.00 84.06 93 GLN A N 1
ATOM 766 C CA . GLN A 1 93 ? 0.695 -17.840 12.820 1.00 84.06 93 GLN A CA 1
ATOM 767 C C . GLN A 1 93 ? 1.666 -18.776 12.106 1.00 84.06 93 GLN A C 1
ATOM 769 O O . GLN A 1 93 ? 2.764 -18.368 11.712 1.00 84.06 93 GLN A O 1
ATOM 774 N N . GLU A 1 94 ? 1.272 -20.039 11.961 1.00 86.62 94 GLU A N 1
ATOM 775 C CA . GLU A 1 94 ? 2.049 -20.989 11.174 1.00 86.62 94 GLU A CA 1
ATOM 776 C C . GLU A 1 94 ? 2.107 -20.553 9.709 1.00 86.62 94 GLU A C 1
ATOM 778 O O . GLU A 1 94 ? 1.191 -19.926 9.167 1.00 86.62 94 GLU A O 1
ATOM 783 N N . TRP A 1 95 ? 3.215 -20.887 9.055 1.00 82.81 95 TRP A N 1
ATOM 784 C CA . TRP A 1 95 ? 3.406 -20.580 7.648 1.00 82.81 95 TRP A CA 1
ATOM 785 C C . TRP A 1 95 ? 2.370 -21.322 6.803 1.00 82.81 95 TRP A C 1
ATOM 787 O O . TRP A 1 95 ? 2.425 -22.539 6.661 1.00 82.81 95 TRP A O 1
ATOM 797 N N . VAL A 1 96 ? 1.450 -20.572 6.194 1.00 84.06 96 VAL A N 1
ATOM 798 C CA . VAL A 1 96 ? 0.460 -21.123 5.251 1.00 84.06 96 VAL A CA 1
ATOM 799 C C . VAL A 1 96 ? 1.128 -21.586 3.950 1.00 84.06 96 VAL A C 1
ATOM 801 O O . VAL A 1 96 ? 0.638 -22.497 3.286 1.00 84.06 96 VAL A O 1
ATOM 804 N N . TYR A 1 97 ? 2.260 -20.974 3.589 1.00 81.75 97 TYR A N 1
ATOM 805 C CA . TYR A 1 97 ? 3.008 -21.271 2.369 1.00 81.75 97 TYR A CA 1
ATOM 806 C C . TYR A 1 97 ? 4.465 -21.637 2.684 1.00 81.75 97 TYR A C 1
ATOM 808 O O . TYR A 1 97 ? 5.065 -21.006 3.559 1.00 81.75 97 TYR A O 1
ATOM 816 N N . PRO A 1 98 ? 5.067 -22.593 1.949 1.00 82.50 98 PRO A N 1
ATOM 817 C CA . PRO A 1 98 ? 6.491 -22.902 2.055 1.00 82.50 98 PRO A CA 1
ATOM 818 C C . PRO A 1 98 ? 7.364 -21.686 1.739 1.00 82.50 98 PRO A C 1
ATOM 820 O O . PRO A 1 98 ? 7.041 -20.908 0.835 1.00 82.50 98 PRO A O 1
ATOM 823 N N . VAL A 1 99 ? 8.502 -21.566 2.426 1.00 79.88 99 VAL A N 1
ATOM 824 C CA . VAL A 1 99 ? 9.446 -20.437 2.310 1.00 79.88 99 VAL A CA 1
ATOM 825 C C . VAL A 1 99 ? 9.997 -20.292 0.885 1.00 79.88 99 VAL A C 1
ATOM 827 O O . VAL A 1 99 ? 10.320 -19.193 0.434 1.00 79.88 99 VAL A O 1
ATOM 830 N N . GLU A 1 100 ? 10.074 -21.394 0.147 1.00 84.94 100 GLU A N 1
ATOM 831 C CA . GLU A 1 100 ? 10.597 -21.462 -1.216 1.00 84.94 100 GLU A CA 1
ATOM 832 C C . GLU A 1 100 ? 9.581 -20.985 -2.264 1.00 84.94 100 GLU A C 1
ATOM 834 O O . GLU A 1 100 ? 9.946 -20.738 -3.419 1.00 84.94 100 GLU A O 1
ATOM 839 N N . THR A 1 101 ? 8.310 -20.835 -1.877 1.00 81.31 101 THR A N 1
ATOM 840 C CA . THR A 1 101 ? 7.230 -20.456 -2.787 1.00 81.31 101 THR A CA 1
ATOM 841 C C . THR A 1 101 ? 7.373 -18.991 -3.172 1.00 81.31 101 THR A C 1
ATOM 843 O O . THR A 1 101 ? 7.011 -18.078 -2.431 1.00 81.31 101 THR A O 1
ATOM 846 N N . LYS A 1 102 ? 7.882 -18.741 -4.378 1.00 70.62 102 LYS A N 1
ATOM 847 C CA . LYS A 1 102 ? 7.803 -17.419 -4.999 1.00 70.62 102 LYS A CA 1
ATOM 848 C C . LYS A 1 102 ? 6.422 -17.280 -5.627 1.00 70.62 102 LYS A C 1
ATOM 850 O O . LYS A 1 102 ? 6.081 -18.053 -6.515 1.00 70.62 102 LYS A O 1
ATOM 855 N N . SER A 1 103 ? 5.646 -16.298 -5.177 1.00 65.12 103 SER A N 1
ATOM 856 C CA . SER A 1 103 ? 4.383 -15.943 -5.831 1.00 65.12 103 SER A CA 1
ATOM 857 C C . SER A 1 103 ? 4.636 -15.625 -7.311 1.00 65.12 103 SER A C 1
ATOM 859 O O . SER A 1 103 ? 5.520 -14.822 -7.639 1.00 65.12 103 SER A O 1
ATOM 861 N N . GLU A 1 104 ? 3.902 -16.279 -8.213 1.00 57.78 104 GLU A N 1
ATOM 862 C CA . GLU A 1 104 ? 3.954 -15.984 -9.644 1.00 57.78 104 GLU A CA 1
ATOM 863 C C . GLU A 1 104 ? 3.431 -14.564 -9.907 1.00 57.78 104 GLU A C 1
ATOM 865 O O . GLU A 1 104 ? 2.237 -14.291 -9.852 1.00 57.78 104 GLU A O 1
ATOM 870 N N . MET A 1 105 ? 4.329 -13.646 -10.272 1.00 47.16 105 MET A N 1
ATOM 871 C CA . MET A 1 105 ? 3.976 -12.337 -10.839 1.00 47.16 105 MET A CA 1
ATOM 872 C C . MET A 1 105 ? 3.816 -12.429 -12.366 1.00 47.16 105 MET A C 1
ATOM 874 O O . MET A 1 105 ? 4.467 -11.683 -13.104 1.00 47.16 105 MET A O 1
ATOM 878 N N . ALA A 1 106 ? 3.014 -13.379 -12.856 1.00 48.16 106 ALA A N 1
ATOM 879 C CA . ALA A 1 106 ? 2.987 -13.752 -14.275 1.00 48.16 106 ALA A CA 1
ATOM 880 C C . ALA A 1 106 ? 2.589 -12.606 -15.237 1.00 48.16 106 ALA A C 1
ATOM 882 O O . ALA A 1 106 ? 2.971 -12.644 -16.410 1.00 48.16 106 ALA A O 1
ATOM 883 N N . ASP A 1 107 ? 1.934 -11.545 -14.744 1.00 47.44 107 ASP A N 1
ATOM 884 C CA . ASP A 1 107 ? 1.420 -10.460 -15.595 1.00 47.44 107 ASP A CA 1
ATOM 885 C C . ASP A 1 107 ? 2.046 -9.069 -15.386 1.00 47.44 107 ASP A C 1
ATOM 887 O O . ASP A 1 107 ? 1.903 -8.209 -16.254 1.00 47.44 107 ASP A O 1
ATOM 891 N N . LEU A 1 108 ? 2.813 -8.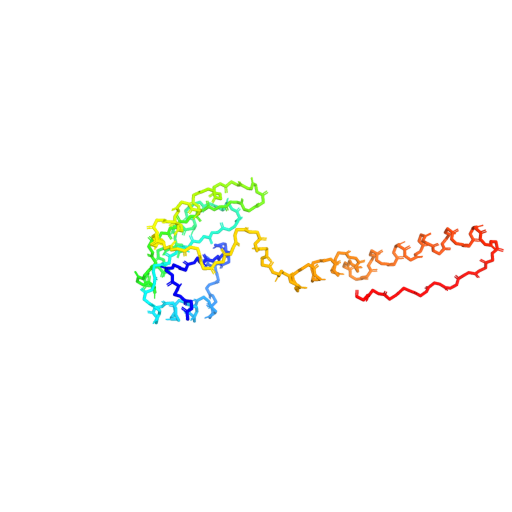822 -14.316 1.00 44.28 108 LEU A N 1
ATOM 892 C CA . LEU A 1 108 ? 3.404 -7.490 -14.076 1.00 44.28 108 LEU A CA 1
ATOM 893 C C . LEU A 1 108 ? 4.673 -7.229 -14.904 1.00 44.28 108 LEU A C 1
ATOM 895 O O . LEU A 1 108 ? 4.863 -6.117 -15.394 1.00 44.28 108 LEU A O 1
ATOM 899 N N . LYS A 1 109 ? 5.500 -8.255 -15.160 1.00 43.66 109 LYS A N 1
ATOM 900 C CA . LYS A 1 109 ? 6.701 -8.111 -16.011 1.00 43.66 109 LYS A CA 1
ATOM 901 C C . LYS A 1 109 ? 6.366 -7.736 -17.457 1.00 43.66 109 LYS A C 1
ATOM 903 O O . LYS A 1 109 ? 7.088 -6.966 -18.080 1.00 43.66 109 LYS A O 1
ATOM 908 N N . LYS A 1 110 ? 5.249 -8.242 -17.990 1.00 46.50 110 LYS A N 1
ATOM 909 C CA . LYS A 1 110 ? 4.879 -8.025 -19.396 1.00 46.50 110 LYS A CA 1
ATOM 910 C C . LYS A 1 110 ? 4.534 -6.569 -19.696 1.00 46.50 110 LYS A C 1
ATOM 912 O O . LYS A 1 110 ? 4.842 -6.106 -20.785 1.00 46.50 110 LYS A O 1
ATOM 917 N N . VAL A 1 111 ? 3.915 -5.842 -18.764 1.00 47.88 111 VAL A N 1
ATOM 918 C CA . VAL A 1 111 ? 3.373 -4.496 -19.036 1.00 47.88 111 VAL A CA 1
ATOM 919 C C . VAL A 1 111 ? 4.464 -3.418 -19.050 1.00 47.88 111 VAL A C 1
ATOM 921 O O . VAL A 1 111 ? 4.413 -2.507 -19.885 1.00 47.88 111 VAL A O 1
ATOM 924 N N . GLU A 1 112 ? 5.464 -3.519 -18.171 1.00 45.97 112 GLU A N 1
ATOM 925 C CA . GLU A 1 112 ? 6.581 -2.564 -18.125 1.00 45.97 112 GLU A CA 1
ATOM 926 C C . GLU A 1 112 ? 7.562 -2.781 -19.286 1.00 45.97 112 GLU A C 1
ATOM 928 O O . GLU A 1 112 ? 7.887 -1.823 -19.997 1.00 45.97 112 GLU A O 1
ATOM 933 N N . ASP A 1 113 ? 7.932 -4.034 -19.574 1.00 47.09 113 ASP A N 1
ATOM 934 C CA . ASP A 1 113 ? 8.854 -4.362 -20.668 1.00 47.09 113 ASP A CA 1
ATOM 935 C C . ASP A 1 113 ? 8.273 -3.988 -22.046 1.00 47.09 113 ASP A C 1
ATOM 937 O O . ASP A 1 113 ? 8.982 -3.443 -22.898 1.00 47.09 113 ASP A O 1
ATOM 941 N N . PHE A 1 114 ? 6.962 -4.167 -22.266 1.00 40.03 114 PHE A N 1
ATOM 942 C CA . PHE A 1 114 ? 6.319 -3.804 -23.538 1.00 40.03 114 PHE A CA 1
ATOM 943 C C . PHE A 1 114 ? 6.406 -2.306 -23.843 1.00 40.03 114 PHE A C 1
ATOM 945 O O . PHE A 1 114 ? 6.677 -1.897 -24.978 1.00 40.03 114 PHE A O 1
ATOM 952 N N . ARG A 1 115 ? 6.171 -1.459 -22.833 1.00 49.19 115 ARG A N 1
ATOM 953 C CA . ARG A 1 115 ? 6.203 0.002 -22.999 1.00 49.19 115 ARG A CA 1
ATOM 954 C C . ARG A 1 115 ? 7.620 0.508 -23.261 1.00 49.19 115 ARG A C 1
ATOM 956 O O . ARG A 1 115 ? 7.785 1.433 -24.060 1.00 49.19 115 ARG A O 1
ATOM 963 N N . ILE A 1 116 ? 8.624 -0.121 -22.652 1.00 54.47 116 ILE A N 1
ATOM 964 C CA . ILE A 1 116 ? 10.042 0.218 -22.827 1.00 54.47 116 ILE A CA 1
ATOM 965 C C . ILE A 1 116 ? 10.541 -0.192 -24.222 1.00 54.47 116 ILE A C 1
ATOM 967 O O . ILE A 1 116 ? 11.176 0.616 -24.902 1.00 54.47 116 ILE A O 1
ATOM 971 N N . VAL A 1 117 ? 10.201 -1.397 -24.697 1.00 53.06 117 VAL A N 1
ATOM 972 C CA . VAL A 1 117 ? 10.628 -1.900 -26.019 1.00 53.06 117 VAL A CA 1
ATOM 973 C C . VAL A 1 117 ? 9.993 -1.109 -27.168 1.00 53.06 117 VAL A C 1
ATOM 975 O O . VAL A 1 117 ? 10.644 -0.836 -28.181 1.00 53.06 117 VAL A O 1
ATOM 978 N N . ILE A 1 118 ? 8.732 -0.694 -27.026 1.00 59.31 118 ILE A N 1
ATOM 979 C CA . ILE A 1 118 ? 8.055 0.118 -28.045 1.00 59.31 118 ILE A CA 1
ATOM 980 C C . ILE A 1 118 ? 8.549 1.575 -27.984 1.00 59.31 118 ILE A C 1
ATOM 982 O O . ILE A 1 118 ? 8.861 2.165 -29.024 1.00 59.31 118 ILE A O 1
ATOM 986 N N . GLY A 1 119 ? 8.673 2.150 -26.783 1.00 51.62 119 GLY A N 1
ATOM 987 C CA . GLY A 1 119 ? 8.994 3.561 -26.564 1.00 51.62 119 GLY A CA 1
ATOM 988 C C . GLY A 1 119 ? 7.843 4.516 -26.926 1.00 51.62 119 GLY A C 1
ATOM 989 O O . GLY A 1 119 ? 6.887 4.155 -27.619 1.00 51.62 119 GLY A O 1
ATOM 990 N N . LYS A 1 120 ? 7.926 5.782 -26.489 1.00 56.28 120 LYS A N 1
ATOM 991 C CA . LYS A 1 120 ? 6.933 6.822 -26.834 1.00 56.28 120 LYS A CA 1
ATOM 992 C C . LYS A 1 120 ? 6.859 6.969 -28.365 1.00 56.28 120 LYS A C 1
ATOM 994 O O . LYS A 1 120 ? 7.885 7.150 -29.015 1.00 56.28 120 LYS A O 1
ATOM 999 N N . GLN A 1 121 ? 5.662 6.846 -28.948 1.00 65.94 121 GLN A N 1
ATOM 1000 C CA . GLN A 1 121 ? 5.428 6.873 -30.408 1.00 65.94 121 GLN A CA 1
ATOM 1001 C C . GLN A 1 121 ? 6.214 5.823 -31.232 1.00 65.94 121 GLN A C 1
ATOM 1003 O O . GLN A 1 121 ? 6.513 6.047 -32.410 1.00 65.94 121 GLN A O 1
ATOM 1008 N N . ARG A 1 122 ? 6.526 4.649 -30.658 1.00 64.06 122 ARG A N 1
ATOM 1009 C CA . ARG A 1 122 ? 7.266 3.563 -31.340 1.00 64.06 122 ARG A CA 1
ATOM 1010 C C . ARG A 1 122 ? 8.725 3.917 -31.686 1.00 64.06 122 ARG A C 1
ATOM 1012 O O . ARG A 1 122 ? 9.298 3.348 -32.616 1.00 64.06 122 ARG A O 1
ATOM 1019 N N . SER A 1 123 ? 9.321 4.896 -31.007 1.00 73.69 123 SER A N 1
ATOM 1020 C CA . SER A 1 123 ? 10.654 5.420 -31.343 1.00 73.69 123 SER A CA 1
ATOM 1021 C C . SER A 1 123 ? 11.775 4.397 -31.133 1.00 73.69 123 SER A C 1
ATOM 1023 O O . SER A 1 123 ? 12.661 4.274 -31.982 1.00 73.69 123 SER A O 1
ATOM 1025 N N . VAL A 1 124 ? 11.703 3.614 -30.054 1.00 73.56 124 VAL A N 1
ATOM 1026 C CA . VAL A 1 124 ? 12.725 2.623 -29.688 1.00 73.56 124 VAL A CA 1
ATOM 1027 C C . VAL A 1 124 ? 12.697 1.446 -30.660 1.00 73.56 124 VAL A C 1
ATOM 1029 O O . VAL A 1 124 ? 13.717 1.137 -31.278 1.00 73.56 124 VAL A O 1
ATOM 1032 N N . ILE A 1 125 ? 11.521 0.862 -30.911 1.00 76.19 125 ILE A N 1
ATOM 1033 C CA . ILE A 1 125 ? 11.392 -0.259 -31.851 1.00 76.19 125 ILE A CA 1
ATOM 1034 C C . ILE A 1 125 ? 11.779 0.131 -33.287 1.00 76.19 125 ILE A C 1
ATOM 1036 O O . ILE A 1 125 ? 12.429 -0.650 -33.985 1.00 76.19 125 ILE A O 1
ATOM 1040 N N . LYS A 1 126 ? 11.482 1.365 -33.727 1.00 77.56 126 LYS A N 1
ATOM 1041 C CA . LYS A 1 126 ? 11.943 1.883 -35.029 1.00 77.56 126 LYS A CA 1
ATOM 1042 C C . LYS A 1 126 ? 13.468 1.977 -35.096 1.00 77.56 126 LYS A C 1
ATOM 1044 O O . LYS A 1 126 ? 14.057 1.596 -36.109 1.00 77.56 126 LYS A O 1
ATOM 1049 N N . ALA A 1 127 ? 14.113 2.456 -34.032 1.00 79.94 127 ALA A N 1
ATOM 1050 C CA . ALA A 1 127 ? 15.567 2.568 -33.971 1.00 79.94 127 ALA A CA 1
ATOM 1051 C C . ALA A 1 127 ? 16.249 1.190 -33.997 1.00 79.94 127 ALA A C 1
ATOM 1053 O O . ALA A 1 127 ? 17.201 0.996 -34.757 1.00 79.94 127 ALA A O 1
ATOM 1054 N N . VAL A 1 128 ? 15.729 0.224 -33.233 1.00 80.56 128 VAL A N 1
ATOM 1055 C CA . VAL A 1 128 ? 16.221 -1.163 -33.221 1.00 80.56 128 VAL A CA 1
ATOM 1056 C C . VAL A 1 128 ? 16.053 -1.805 -34.597 1.00 80.56 128 VAL A C 1
ATOM 1058 O O . VAL A 1 128 ? 17.026 -2.309 -35.154 1.00 80.56 128 VAL A O 1
ATOM 1061 N N . THR A 1 129 ? 14.864 -1.693 -35.199 1.00 81.81 129 THR A N 1
ATOM 1062 C CA . THR A 1 129 ? 14.583 -2.235 -36.540 1.00 81.81 129 THR A CA 1
ATOM 1063 C C . THR A 1 129 ? 15.532 -1.649 -37.583 1.00 81.81 129 THR A C 1
ATOM 1065 O O . THR A 1 129 ? 16.090 -2.380 -38.398 1.00 81.81 129 THR A O 1
ATOM 1068 N N . ARG A 1 130 ? 15.778 -0.332 -37.544 1.00 84.81 130 ARG A N 1
ATOM 1069 C CA . ARG A 1 130 ? 16.687 0.342 -38.482 1.00 84.81 130 ARG A CA 1
ATOM 1070 C C . ARG A 1 130 ? 18.134 -0.123 -38.315 1.00 84.81 130 ARG A C 1
ATOM 1072 O O . ARG A 1 13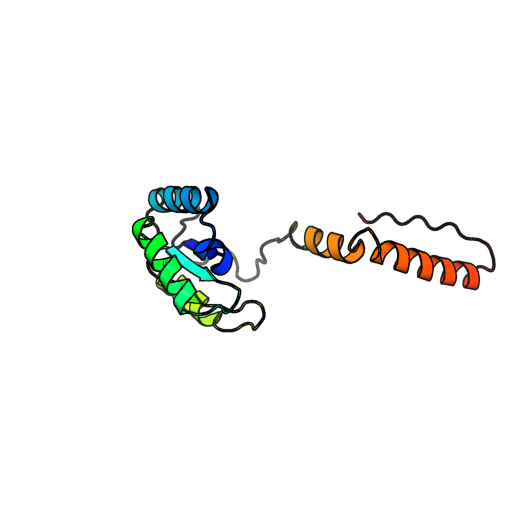0 ? 18.808 -0.355 -39.317 1.00 84.81 130 ARG A O 1
ATOM 1079 N N . ARG A 1 131 ? 18.615 -0.259 -37.074 1.00 85.25 131 ARG A N 1
ATOM 1080 C CA . ARG A 1 131 ? 19.978 -0.739 -36.787 1.00 85.25 131 ARG A CA 1
ATOM 1081 C C . ARG A 1 131 ? 20.159 -2.194 -37.217 1.00 85.25 131 ARG A C 1
ATOM 1083 O O . ARG A 1 131 ? 21.119 -2.484 -37.925 1.00 85.25 131 ARG A O 1
ATOM 1090 N N . ALA A 1 132 ? 19.216 -3.065 -36.866 1.00 81.56 132 ALA A N 1
ATOM 1091 C CA . ALA A 1 132 ? 19.230 -4.471 -37.258 1.00 81.56 132 ALA A CA 1
ATOM 1092 C C . ALA A 1 132 ? 19.174 -4.631 -38.784 1.00 81.56 132 ALA A C 1
ATOM 1094 O O . ALA A 1 132 ? 20.003 -5.325 -39.362 1.00 81.56 132 ALA A O 1
ATOM 1095 N N . CYS A 1 133 ? 18.275 -3.908 -39.458 1.00 84.81 133 CYS A N 1
ATOM 1096 C CA . CYS A 1 133 ? 18.167 -3.936 -40.914 1.00 84.81 133 CYS A CA 1
ATOM 1097 C C . CYS A 1 133 ? 19.466 -3.465 -41.592 1.00 84.81 133 CYS A C 1
ATOM 1099 O O . CYS A 1 133 ? 19.960 -4.129 -42.500 1.00 84.81 133 CYS A O 1
ATOM 1101 N N . LYS A 1 134 ? 20.091 -2.382 -41.103 1.00 88.38 134 LYS A N 1
ATOM 1102 C CA . LYS A 1 134 ? 21.389 -1.912 -41.617 1.00 88.38 134 LYS A CA 1
ATOM 1103 C C . LYS A 1 134 ? 22.485 -2.970 -41.449 1.00 88.38 134 LYS A C 1
ATOM 1105 O O . LYS A 1 134 ? 23.226 -3.219 -42.395 1.00 88.38 134 LYS A O 1
ATOM 1110 N N . ALA A 1 135 ? 22.571 -3.602 -40.278 1.00 87.00 135 ALA A N 1
ATOM 1111 C CA . ALA A 1 135 ? 23.540 -4.666 -40.023 1.00 87.00 135 ALA A CA 1
ATOM 1112 C C . ALA A 1 135 ? 23.316 -5.879 -40.945 1.00 87.00 135 ALA A C 1
ATOM 1114 O O . ALA A 1 135 ? 24.269 -6.399 -41.520 1.00 87.00 135 ALA A O 1
ATOM 1115 N N . MET A 1 136 ? 22.060 -6.279 -41.157 1.00 81.62 136 MET A N 1
ATOM 1116 C CA . MET A 1 136 ? 21.705 -7.393 -42.042 1.00 81.62 136 MET A CA 1
ATOM 1117 C C . MET A 1 136 ? 22.003 -7.089 -43.514 1.00 81.62 136 MET A C 1
ATOM 1119 O O . MET A 1 136 ? 22.537 -7.947 -44.207 1.00 81.62 136 MET A O 1
ATOM 1123 N N . VAL A 1 137 ? 21.724 -5.877 -44.000 1.00 90.19 137 VAL A N 1
ATOM 1124 C CA . VAL A 1 137 ? 22.064 -5.486 -45.381 1.00 90.19 137 VAL A CA 1
ATOM 1125 C C . VAL A 1 137 ? 23.574 -5.554 -45.618 1.00 90.19 137 VAL A C 1
ATOM 1127 O O . VAL A 1 137 ? 24.003 -6.048 -46.659 1.00 90.19 137 VAL A O 1
ATOM 1130 N N . ILE A 1 138 ? 24.380 -5.114 -44.644 1.00 89.88 138 ILE A N 1
ATOM 1131 C CA . ILE A 1 138 ? 25.846 -5.202 -44.715 1.00 89.88 138 ILE A CA 1
ATOM 1132 C C . ILE A 1 138 ? 26.296 -6.668 -44.736 1.00 89.88 138 ILE A C 1
ATOM 1134 O O . ILE A 1 138 ? 27.078 -7.054 -45.601 1.00 89.88 138 ILE A O 1
ATOM 1138 N N . ALA A 1 139 ? 25.777 -7.489 -43.819 1.00 83.38 139 ALA A N 1
ATOM 1139 C CA . ALA A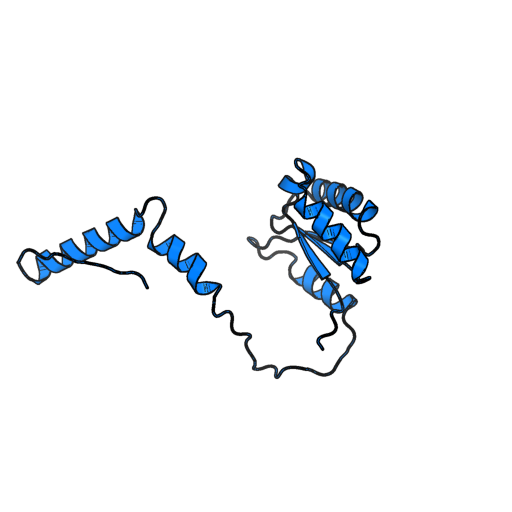 1 139 ? 26.168 -8.890 -43.693 1.00 83.38 139 ALA A CA 1
ATOM 1140 C C . ALA A 1 139 ? 25.770 -9.730 -44.919 1.00 83.38 139 ALA A C 1
ATOM 1142 O O . ALA A 1 139 ? 26.557 -10.541 -45.399 1.00 83.38 139 ALA A O 1
ATOM 1143 N N . PHE A 1 140 ? 24.564 -9.522 -45.452 1.00 86.38 140 PHE A N 1
ATOM 1144 C CA . PHE A 1 140 ? 24.024 -10.328 -46.549 1.00 86.38 140 PHE A CA 1
ATOM 1145 C C . PHE A 1 140 ? 24.284 -9.745 -47.942 1.00 86.38 140 PHE A C 1
ATOM 1147 O O . PHE A 1 140 ? 23.926 -10.388 -48.927 1.00 86.38 140 PHE A O 1
ATOM 1154 N N . LYS A 1 141 ? 24.874 -8.544 -48.039 1.00 89.94 141 LYS A N 1
ATOM 1155 C CA . LYS A 1 141 ? 25.157 -7.826 -49.298 1.00 89.94 141 LYS A CA 1
ATOM 1156 C C . LYS A 1 141 ? 23.946 -7.724 -50.240 1.00 89.94 141 LYS A C 1
ATOM 1158 O O . LYS A 1 141 ? 24.092 -7.719 -51.458 1.00 89.94 141 LYS A O 1
ATOM 1163 N N . ARG A 1 142 ? 22.735 -7.652 -49.680 1.00 82.31 142 ARG A N 1
ATOM 1164 C CA . ARG A 1 142 ? 21.474 -7.541 -50.429 1.00 82.31 142 ARG A CA 1
ATOM 1165 C C . ARG A 1 142 ? 20.412 -6.796 -49.618 1.00 82.31 142 ARG A C 1
ATOM 1167 O O . ARG A 1 142 ? 20.511 -6.770 -48.389 1.00 82.31 142 ARG A O 1
ATOM 1174 N N . PRO A 1 143 ? 19.390 -6.208 -50.263 1.00 86.12 143 PRO A N 1
ATOM 1175 C CA . PRO A 1 143 ? 18.281 -5.575 -49.556 1.00 86.12 143 PRO A CA 1
ATOM 1176 C C . PRO A 1 143 ? 17.521 -6.587 -48.688 1.00 86.12 143 PRO A C 1
ATOM 1178 O O . PRO A 1 143 ? 17.197 -7.683 -49.144 1.00 86.12 143 PRO A O 1
ATOM 1181 N N . VAL A 1 144 ? 17.207 -6.211 -47.447 1.00 83.94 144 VAL A N 1
ATOM 1182 C CA . VAL A 1 144 ? 16.444 -7.036 -46.497 1.00 83.94 144 VAL A CA 1
ATOM 1183 C C . VAL A 1 144 ? 15.242 -6.237 -45.996 1.00 83.94 144 VAL A C 1
ATOM 1185 O O . VAL A 1 144 ? 15.382 -5.078 -45.610 1.00 83.94 144 VAL A O 1
ATOM 1188 N N . ARG A 1 145 ? 14.054 -6.854 -45.982 1.00 81.12 145 ARG A N 1
ATOM 1189 C CA . ARG A 1 145 ? 12.874 -6.330 -45.278 1.00 81.12 145 ARG A CA 1
ATOM 1190 C C . ARG A 1 145 ? 12.694 -7.106 -43.980 1.00 81.12 145 ARG A C 1
ATOM 1192 O O . ARG A 1 145 ? 12.462 -8.309 -44.010 1.00 81.12 145 ARG A O 1
ATOM 1199 N N . LEU A 1 146 ? 12.822 -6.410 -42.855 1.00 70.12 146 LEU A N 1
ATOM 1200 C CA . LEU A 1 146 ? 12.705 -6.986 -41.520 1.00 70.12 146 LEU A CA 1
ATOM 1201 C C . LEU A 1 146 ? 11.335 -6.642 -40.923 1.00 70.12 146 LEU A C 1
ATOM 1203 O O . LEU A 1 146 ? 11.005 -5.465 -40.782 1.00 70.12 146 LEU A O 1
ATOM 1207 N N . TYR A 1 147 ? 10.571 -7.667 -40.546 1.00 75.19 147 TYR A N 1
ATOM 1208 C CA . TYR A 1 147 ? 9.306 -7.537 -39.823 1.00 75.19 147 TYR A CA 1
ATOM 1209 C C . TYR A 1 147 ? 9.507 -8.054 -38.399 1.00 75.19 147 TYR A C 1
ATOM 1211 O O . TYR A 1 147 ? 9.812 -9.227 -38.204 1.00 75.19 147 TYR A O 1
ATOM 1219 N N . LEU A 1 148 ? 9.362 -7.176 -37.406 1.00 71.44 148 LEU A N 1
ATOM 1220 C CA . LEU A 1 148 ? 9.448 -7.539 -35.993 1.00 71.44 148 LEU A CA 1
ATOM 1221 C C . LEU A 1 148 ? 8.048 -7.513 -35.386 1.00 71.44 148 LEU A C 1
ATOM 1223 O O . LEU A 1 148 ? 7.349 -6.505 -35.477 1.00 71.44 148 LEU A O 1
ATOM 1227 N N . THR A 1 149 ? 7.666 -8.618 -34.753 1.00 65.38 149 THR A N 1
ATOM 1228 C CA . THR A 1 149 ? 6.479 -8.689 -33.895 1.00 65.38 149 THR A CA 1
ATOM 1229 C C . THR A 1 149 ? 6.966 -8.859 -32.466 1.00 65.38 149 THR A C 1
ATOM 1231 O O . THR A 1 149 ? 7.721 -9.788 -32.188 1.00 65.38 149 THR A O 1
ATOM 1234 N N . VAL A 1 150 ? 6.562 -7.957 -31.576 1.00 61.28 150 VAL A N 1
ATOM 1235 C CA . VAL A 1 150 ? 6.773 -8.111 -30.131 1.00 61.28 150 VAL A CA 1
ATOM 1236 C C . VAL A 1 150 ? 5.546 -8.855 -29.608 1.00 61.28 150 VAL A C 1
ATOM 1238 O O . VAL A 1 150 ? 4.432 -8.375 -29.821 1.00 61.28 150 VAL A O 1
ATOM 1241 N N . LYS A 1 151 ? 5.741 -10.050 -29.043 1.00 59.84 151 LYS A N 1
ATOM 1242 C CA . LYS A 1 151 ? 4.690 -10.865 -28.415 1.00 59.84 151 LYS A CA 1
ATOM 1243 C C . LYS A 1 151 ? 4.807 -10.784 -26.904 1.00 59.84 151 LYS A C 1
ATOM 1245 O O . LYS A 1 151 ? 5.962 -10.724 -26.431 1.00 59.84 151 LYS A O 1
#

pLDDT: mean 81.11, std 13.85, range [40.03, 95.31]

Organism: NCBI:txid1348616

Secondary structure (DSSP, 8-state):
-PPP--EEEEE-HHHHHH---HHHHHHHHHHHHHT--EEEEESB---HHHHHHHHHHHHTT-TTEEEEEE-BTTTTBSHHHHHHHHHHHSPP---SS-TT-----TTHHHHHHHHHHH-GGGHHHHHHHHHHHHHHHHHHTS---------